Protein AF-A0A2R5LF14-F1 (afdb_monomer_lite)

pLDDT: mean 78.3, std 12.9, range [51.47, 91.38]

Structure (mmCIF, N/CA/C/O backbone):
data_AF-A0A2R5LF14-F1
#
_entry.id   AF-A0A2R5LF14-F1
#
loop_
_atom_site.group_PDB
_atom_site.id
_atom_site.type_symbol
_atom_site.label_atom_id
_atom_site.label_alt_id
_atom_site.label_comp_id
_atom_site.label_asym_id
_atom_site.label_entity_id
_atom_site.label_seq_id
_atom_site.pdbx_PDB_ins_code
_atom_site.Cartn_x
_atom_site.Cartn_y
_atom_site.Cartn_z
_atom_site.occupancy
_atom_site.B_iso_or_equiv
_atom_site.auth_seq_id
_atom_site.auth_comp_id
_atom_site.auth_asym_id
_atom_site.auth_atom_id
_atom_site.pdbx_PDB_model_num
ATOM 1 N N . MET A 1 1 ? -21.911 14.431 55.520 1.00 58.97 1 MET A N 1
ATOM 2 C CA . MET A 1 1 ? -21.053 13.947 54.413 1.00 58.97 1 MET A CA 1
ATOM 3 C C . MET A 1 1 ? -19.683 14.593 54.555 1.00 58.97 1 MET A C 1
ATOM 5 O O . MET A 1 1 ? -19.591 15.808 54.467 1.00 58.97 1 MET A O 1
ATOM 9 N N . SER A 1 2 ? -18.641 13.819 54.870 1.00 78.19 2 SER A N 1
ATOM 10 C CA . SER A 1 2 ? -17.299 14.365 55.140 1.00 78.19 2 SER A CA 1
ATOM 11 C C . SER A 1 2 ? -16.543 14.663 53.847 1.00 78.19 2 SER A C 1
ATOM 13 O O . SER A 1 2 ? -16.590 13.849 52.925 1.00 78.19 2 SER A O 1
ATOM 15 N N . ALA A 1 3 ? -15.781 15.763 53.806 1.00 82.50 3 ALA A N 1
ATOM 16 C CA . AL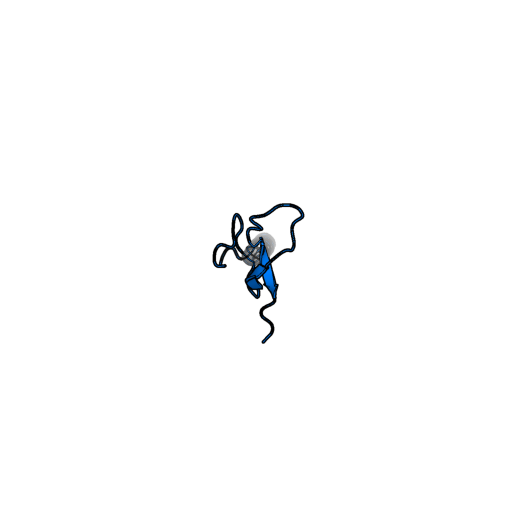A A 1 3 ? -14.995 16.205 52.642 1.00 82.50 3 ALA A CA 1
ATOM 17 C C . ALA A 1 3 ? -14.101 15.102 52.038 1.00 82.50 3 ALA A C 1
ATOM 19 O O . ALA A 1 3 ? -13.973 14.997 50.823 1.00 82.50 3 ALA A O 1
ATOM 20 N N . LYS A 1 4 ? -13.574 14.204 52.883 1.00 79.19 4 LYS A N 1
ATOM 21 C CA . LYS A 1 4 ? -12.807 13.014 52.473 1.00 79.19 4 LYS A CA 1
ATOM 22 C C . LYS A 1 4 ? -13.579 12.091 51.520 1.00 79.19 4 LYS A C 1
ATOM 24 O O . LYS A 1 4 ? -12.989 11.536 50.606 1.00 79.19 4 LYS A O 1
ATOM 29 N N . THR A 1 5 ? -14.895 11.972 51.701 1.00 83.31 5 THR A N 1
ATOM 30 C CA . THR A 1 5 ? -15.771 11.127 50.869 1.00 83.31 5 THR A CA 1
ATOM 31 C C . THR A 1 5 ? -15.971 11.742 49.489 1.00 83.31 5 THR A C 1
ATOM 33 O O . THR A 1 5 ? -15.910 11.036 48.492 1.00 83.31 5 THR A O 1
ATOM 36 N N . VAL A 1 6 ? -16.152 13.067 49.424 1.00 84.38 6 VAL A N 1
ATOM 37 C CA . VAL A 1 6 ? -16.330 13.803 48.162 1.00 84.38 6 VAL A CA 1
ATOM 38 C C . VAL A 1 6 ? -15.057 13.731 47.323 1.00 84.38 6 VAL A C 1
ATOM 40 O O . VAL A 1 6 ? -15.130 13.413 46.144 1.00 84.38 6 VAL A O 1
ATOM 43 N N . ILE A 1 7 ? -13.894 13.942 47.947 1.00 86.81 7 ILE A N 1
ATOM 44 C CA . ILE A 1 7 ? -12.585 13.879 47.278 1.00 86.81 7 ILE A CA 1
ATOM 45 C C . ILE A 1 7 ? -12.302 12.468 46.749 1.00 86.81 7 ILE A C 1
ATOM 47 O O . ILE A 1 7 ? -11.846 12.305 45.622 1.00 86.81 7 ILE A O 1
ATOM 51 N N . PHE A 1 8 ? -12.594 11.433 47.539 1.00 87.81 8 PHE A N 1
ATOM 52 C CA . PHE A 1 8 ? -12.384 10.056 47.097 1.00 87.81 8 PHE A CA 1
ATOM 53 C C . PHE A 1 8 ? -13.279 9.712 45.900 1.00 87.81 8 PHE A C 1
ATOM 55 O O . PHE A 1 8 ? -12.826 9.098 44.936 1.00 87.81 8 PHE A O 1
ATOM 62 N N . PHE A 1 9 ? -14.536 10.165 45.933 1.00 86.12 9 PHE A N 1
ATOM 63 C CA . PHE A 1 9 ? -15.505 9.913 44.872 1.00 86.12 9 PHE A CA 1
ATOM 64 C C . PHE A 1 9 ? -15.155 10.651 43.574 1.00 86.12 9 PHE A C 1
ATOM 66 O O . PHE A 1 9 ? -15.255 10.066 42.498 1.00 86.12 9 PHE A O 1
ATOM 73 N N . THR A 1 10 ? -14.691 11.903 43.656 1.00 86.88 10 THR A N 1
ATOM 74 C CA . THR A 1 10 ? -14.265 12.669 42.475 1.00 86.88 10 THR A CA 1
ATOM 75 C C . THR A 1 10 ? -13.007 12.086 41.838 1.00 86.88 10 THR A C 1
ATOM 77 O O . THR A 1 10 ? -12.960 11.958 40.617 1.00 86.88 10 THR A O 1
ATOM 80 N N . ILE A 1 11 ? -12.020 11.661 42.635 1.00 85.38 11 ILE A N 1
ATOM 81 C CA . ILE A 1 11 ? -10.806 11.000 42.125 1.00 85.38 11 ILE A CA 1
ATOM 82 C C . ILE A 1 11 ? -11.160 9.692 41.405 1.00 85.38 11 ILE A C 1
ATOM 84 O O . ILE A 1 11 ? -10.655 9.433 40.310 1.00 85.38 11 ILE A O 1
ATOM 88 N N . LEU A 1 12 ? -12.059 8.891 41.985 1.00 82.06 12 LEU A N 1
ATOM 89 C CA . LEU A 1 12 ? -12.521 7.639 41.385 1.00 82.06 12 LEU A CA 1
ATOM 90 C C . LEU A 1 12 ? -13.213 7.879 40.029 1.00 82.06 12 LEU A C 1
ATOM 92 O O . LEU A 1 12 ? -12.958 7.158 39.064 1.00 82.06 12 LEU A O 1
ATOM 96 N N . LEU A 1 13 ? -14.039 8.927 39.944 1.00 81.19 13 LEU A N 1
ATOM 97 C CA . LEU A 1 13 ? -14.745 9.329 38.723 1.00 81.19 13 LEU A CA 1
ATOM 98 C C . LEU A 1 13 ? -13.788 9.788 37.614 1.00 81.19 13 LEU A C 1
ATOM 100 O O . LEU A 1 13 ? -13.974 9.427 36.453 1.00 81.19 13 LEU A O 1
ATOM 104 N N . VAL A 1 14 ? -12.743 10.544 37.961 1.00 78.50 14 VAL A N 1
ATOM 105 C CA . VAL A 1 14 ? -11.746 11.023 36.989 1.00 78.50 14 VAL A CA 1
ATOM 106 C C . VAL A 1 14 ? -10.956 9.857 36.387 1.00 78.50 14 VAL A C 1
ATOM 108 O O . VAL A 1 14 ? -10.799 9.797 35.166 1.00 78.50 14 VAL A O 1
ATOM 111 N N . MET A 1 15 ? -10.518 8.889 37.198 1.00 71.06 15 MET A N 1
ATOM 112 C CA . MET A 1 15 ? -9.718 7.755 36.708 1.00 71.06 15 MET A CA 1
ATOM 113 C C . MET A 1 15 ? -10.504 6.796 35.801 1.00 71.06 15 MET A C 1
ATOM 115 O O . MET A 1 15 ? -9.919 6.185 34.906 1.00 71.06 15 MET A O 1
ATOM 119 N N . ALA A 1 16 ? -11.829 6.708 35.954 1.00 66.88 16 ALA A N 1
ATOM 120 C CA . ALA A 1 16 ? -12.679 5.904 35.072 1.00 66.88 16 ALA A CA 1
ATOM 121 C C . ALA A 1 16 ? -12.710 6.413 33.612 1.00 66.88 16 ALA A C 1
ATOM 123 O O . ALA A 1 16 ? -13.001 5.643 32.697 1.00 66.88 16 ALA A O 1
ATOM 124 N N . SER A 1 17 ? -12.380 7.686 33.362 1.00 64.19 17 SER A N 1
ATOM 125 C CA . SER A 1 17 ? -12.453 8.284 32.018 1.00 64.19 17 SER A CA 1
ATOM 126 C C . SER A 1 17 ? -11.259 7.957 31.102 1.00 64.19 17 SER A C 1
ATOM 128 O O . SER A 1 17 ? -11.363 8.087 29.881 1.00 64.19 17 SER A O 1
ATOM 130 N N . ALA A 1 18 ? -10.143 7.459 31.650 1.00 58.00 18 ALA A N 1
ATOM 131 C CA . ALA A 1 18 ? -8.906 7.227 30.893 1.00 58.00 18 ALA A CA 1
ATOM 132 C C . ALA A 1 18 ? -8.881 5.912 30.079 1.00 58.00 18 ALA A C 1
ATOM 134 O O . ALA A 1 18 ? -7.945 5.673 29.317 1.00 58.00 18 ALA A O 1
ATOM 135 N N . ALA A 1 19 ? -9.908 5.063 30.183 1.00 56.25 19 ALA A N 1
ATOM 136 C CA . ALA A 1 19 ? -9.945 3.750 29.528 1.00 56.25 19 ALA A CA 1
ATOM 137 C C . ALA A 1 19 ? -10.289 3.780 28.021 1.00 56.25 19 ALA A C 1
ATOM 139 O O . ALA A 1 19 ? -10.358 2.727 27.389 1.00 56.25 19 ALA A O 1
ATOM 140 N N . SER A 1 20 ? -10.517 4.958 27.425 1.00 59.16 20 SER A N 1
ATOM 141 C CA . SER A 1 20 ? -11.020 5.074 26.045 1.00 59.16 20 SER A CA 1
ATOM 142 C C . SER A 1 20 ? -10.102 5.806 25.066 1.00 59.16 20 SER A C 1
ATOM 144 O O . SER A 1 20 ? -10.507 6.056 23.930 1.00 59.16 20 SER A O 1
ATOM 146 N N . ALA A 1 21 ? -8.835 6.051 25.421 1.00 54.72 21 ALA A N 1
ATOM 147 C CA . ALA A 1 21 ? -7.817 6.416 24.436 1.00 54.72 21 ALA A CA 1
ATOM 148 C C . ALA A 1 21 ? -7.479 5.190 23.568 1.00 54.72 21 ALA A C 1
ATOM 150 O O . ALA A 1 21 ? -6.416 4.577 23.672 1.00 54.72 21 ALA A O 1
ATOM 151 N N . GLN A 1 22 ? -8.413 4.802 22.699 1.00 58.25 22 GL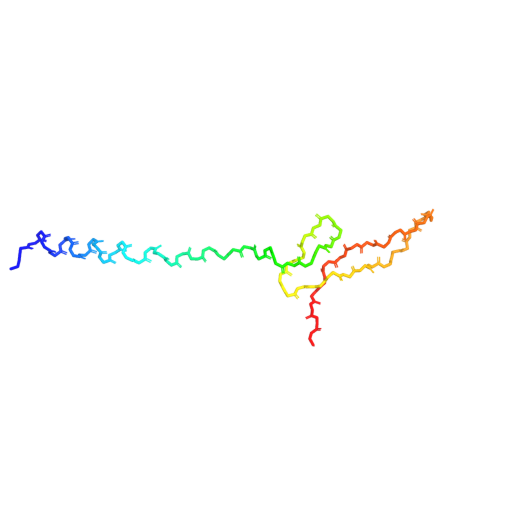N A N 1
ATOM 152 C CA . GLN A 1 22 ? -8.137 3.957 21.552 1.00 58.25 22 GLN A CA 1
ATOM 153 C C . GLN A 1 22 ? -7.273 4.786 20.607 1.00 58.25 22 GLN A C 1
ATOM 155 O O . GLN A 1 22 ? -7.756 5.389 19.651 1.00 58.25 22 GLN A O 1
ATOM 160 N N . PHE A 1 23 ? -5.971 4.824 20.903 1.00 51.47 23 PHE A N 1
ATOM 161 C CA . PHE A 1 23 ? -4.938 5.088 19.918 1.00 51.47 23 PHE A CA 1
ATOM 162 C C . PHE A 1 23 ? -5.309 4.273 18.687 1.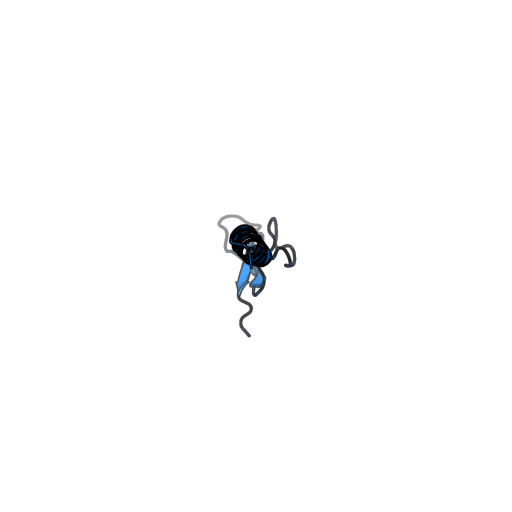00 51.47 23 PHE A C 1
ATOM 164 O O . PHE A 1 23 ? -5.312 3.040 18.741 1.00 51.47 23 PHE A O 1
ATOM 171 N N . GLY A 1 24 ? -5.725 4.960 17.623 1.00 54.41 24 GLY A N 1
ATOM 172 C CA . GLY A 1 24 ? -6.120 4.329 16.377 1.00 54.41 24 GLY A CA 1
ATOM 173 C C . GLY A 1 24 ? -5.008 3.381 15.958 1.00 54.41 24 GLY A C 1
ATOM 174 O O . GLY A 1 24 ? -3.942 3.821 15.537 1.00 54.41 24 GLY A O 1
ATOM 175 N N . ARG A 1 25 ? -5.228 2.074 16.147 1.00 56.16 25 ARG A N 1
ATOM 176 C CA . ARG A 1 25 ? -4.241 1.050 15.806 1.00 56.16 25 ARG A CA 1
ATOM 177 C C . ARG A 1 25 ? -4.017 1.182 14.302 1.00 56.16 25 ARG A C 1
ATOM 179 O O . ARG A 1 25 ? -4.985 0.990 13.560 1.00 56.16 25 ARG A O 1
ATOM 186 N N . PRO A 1 26 ? -2.804 1.519 13.828 1.00 57.97 26 PRO A N 1
ATOM 187 C CA . PRO A 1 26 ? -2.544 1.588 12.400 1.00 57.97 26 PRO A CA 1
ATOM 188 C C . PRO A 1 26 ? -2.842 0.206 11.818 1.00 57.97 26 PRO A C 1
ATOM 190 O O . PRO A 1 26 ? -2.197 -0.787 12.152 1.00 57.97 26 PRO A O 1
ATOM 193 N N . GLY A 1 27 ? -3.918 0.132 11.034 1.00 54.06 27 GLY A N 1
ATOM 194 C CA . GLY A 1 27 ? -4.541 -1.114 10.615 1.00 54.06 27 GLY A CA 1
ATOM 195 C C . GLY A 1 27 ? -3.625 -1.953 9.730 1.00 54.06 27 GLY A C 1
ATOM 196 O O . GLY A 1 27 ? -3.692 -1.859 8.508 1.00 54.06 27 GLY A O 1
ATOM 197 N N . HIS A 1 28 ? -2.829 -2.826 10.345 1.00 55.84 28 HIS A N 1
ATOM 198 C CA . HIS A 1 28 ? -2.090 -3.915 9.702 1.00 55.84 28 HIS A CA 1
ATOM 199 C C . HIS A 1 28 ? -3.046 -5.066 9.340 1.00 55.84 28 HIS A C 1
ATOM 201 O O . HIS A 1 28 ? -2.984 -6.161 9.887 1.00 55.84 28 HIS A O 1
ATOM 207 N N . GLY A 1 29 ? -3.994 -4.793 8.441 1.00 55.47 29 GLY A N 1
ATOM 208 C CA . GLY A 1 29 ? -5.015 -5.751 7.999 1.00 55.47 29 GLY A CA 1
ATOM 209 C C . GLY A 1 29 ? -5.176 -5.804 6.481 1.00 55.47 29 GLY A C 1
ATOM 210 O O . GLY A 1 29 ? -6.297 -5.942 5.997 1.00 55.47 29 GLY A O 1
ATOM 211 N N . GLY A 1 30 ? -4.088 -5.610 5.733 1.00 60.50 30 GLY A N 1
ATOM 212 C CA . GLY A 1 30 ? -4.066 -5.651 4.269 1.00 60.50 30 GLY A CA 1
ATOM 213 C C . GLY A 1 30 ? -3.337 -6.877 3.718 1.00 60.50 30 GLY A C 1
ATOM 214 O O . GLY A 1 30 ? -2.471 -7.450 4.374 1.00 60.50 30 GLY A O 1
ATOM 215 N N . ARG A 1 31 ? -3.668 -7.277 2.481 1.00 68.19 31 ARG A N 1
ATOM 216 C CA . ARG A 1 31 ? -2.879 -8.270 1.726 1.00 68.19 31 ARG A CA 1
ATOM 217 C C . ARG A 1 31 ? -1.448 -7.741 1.549 1.00 68.19 31 ARG A C 1
ATOM 219 O O . ARG A 1 31 ? -1.275 -6.545 1.303 1.00 68.19 31 ARG A O 1
ATOM 226 N N . ARG A 1 32 ? -0.440 -8.618 1.652 1.00 76.88 32 ARG A N 1
ATOM 227 C CA . ARG A 1 32 ? 0.955 -8.254 1.350 1.00 76.88 32 ARG A CA 1
ATOM 228 C C . ARG A 1 32 ? 1.065 -7.749 -0.092 1.00 76.88 32 ARG A C 1
ATOM 230 O O . ARG A 1 32 ? 0.453 -8.311 -1.000 1.00 76.88 32 ARG A O 1
ATOM 237 N N . CYS A 1 33 ? 1.839 -6.689 -0.275 1.00 86.62 33 CYS A N 1
ATOM 238 C CA . CYS A 1 33 ? 2.112 -6.041 -1.548 1.00 86.62 33 CYS A CA 1
ATOM 239 C C . CYS A 1 33 ? 3.621 -5.815 -1.651 1.00 86.62 33 CYS A C 1
ATOM 241 O O . CYS A 1 33 ? 4.155 -4.864 -1.080 1.00 86.62 33 CYS A O 1
ATOM 243 N N . GLY A 1 34 ? 4.325 -6.745 -2.301 1.00 86.25 34 GLY A N 1
ATOM 244 C CA . GLY A 1 34 ? 5.783 -6.820 -2.203 1.00 86.25 34 GLY A CA 1
ATOM 245 C C . GLY A 1 34 ? 6.238 -6.955 -0.746 1.00 86.25 34 GLY A C 1
ATOM 246 O O . GLY A 1 34 ? 5.788 -7.852 -0.032 1.00 86.25 34 GLY A O 1
ATOM 247 N N . ASN A 1 35 ? 7.082 -6.021 -0.302 1.00 86.38 35 ASN A N 1
ATOM 248 C CA . ASN A 1 35 ? 7.682 -6.020 1.036 1.00 86.38 35 ASN A CA 1
ATOM 249 C C . ASN A 1 35 ? 6.843 -5.289 2.101 1.00 86.38 35 ASN A C 1
ATOM 251 O O . ASN A 1 35 ? 7.276 -5.199 3.246 1.00 86.38 35 ASN A O 1
ATOM 255 N N . GLN A 1 36 ? 5.658 -4.769 1.755 1.00 86.19 36 GLN A N 1
ATOM 256 C CA . GLN A 1 36 ? 4.819 -4.000 2.682 1.00 86.19 36 GLN A CA 1
ATOM 257 C C . GLN A 1 36 ? 3.373 -4.499 2.746 1.00 86.19 36 GLN A C 1
ATOM 259 O O . GLN A 1 36 ? 2.873 -5.175 1.845 1.00 86.19 36 GLN A O 1
ATOM 264 N N . ILE A 1 37 ? 2.677 -4.143 3.826 1.00 86.56 37 ILE A N 1
ATOM 265 C CA . ILE A 1 37 ? 1.237 -4.362 3.985 1.00 86.56 37 ILE A CA 1
ATOM 266 C C . ILE A 1 37 ? 0.516 -3.069 3.616 1.00 86.56 37 ILE A C 1
ATOM 268 O O . ILE A 1 37 ? 0.779 -2.018 4.193 1.00 86.56 37 ILE A O 1
ATOM 272 N N . CYS A 1 38 ? -0.408 -3.148 2.659 1.00 86.00 38 CYS A N 1
ATOM 273 C CA . CYS A 1 38 ? -1.194 -1.983 2.274 1.00 86.00 38 CYS A CA 1
ATOM 274 C C . CYS A 1 38 ? -2.183 -1.577 3.389 1.00 86.00 38 CYS A C 1
ATOM 276 O O . CYS A 1 38 ? -2.817 -2.457 3.984 1.00 86.00 38 CYS A O 1
ATOM 278 N N . PRO A 1 39 ? -2.378 -0.270 3.648 1.00 83.06 39 PRO A N 1
ATOM 279 C CA . PRO A 1 39 ? -3.346 0.206 4.633 1.00 83.06 39 PRO A CA 1
ATOM 280 C C . PRO A 1 39 ? -4.791 -0.131 4.228 1.00 83.06 39 PRO A C 1
ATOM 282 O O . PRO A 1 39 ? -5.104 -0.341 3.049 1.00 83.06 39 PRO A O 1
ATOM 285 N N . ARG A 1 40 ? -5.708 -0.161 5.206 1.00 80.50 40 ARG A N 1
ATOM 286 C CA . ARG A 1 40 ? -7.146 -0.353 4.935 1.00 80.50 40 ARG A CA 1
ATOM 287 C C . ARG A 1 40 ? -7.666 0.721 3.969 1.00 80.50 40 ARG A C 1
ATOM 289 O O . ARG A 1 40 ? -7.214 1.856 3.993 1.00 80.50 40 ARG A O 1
ATOM 296 N N . GLY A 1 41 ? -8.598 0.339 3.095 1.00 83.62 41 GLY A N 1
ATOM 297 C CA . GLY A 1 41 ? -9.121 1.217 2.037 1.00 83.62 41 GLY A CA 1
ATOM 298 C C . GLY A 1 41 ? -8.266 1.264 0.764 1.00 83.62 41 GLY A C 1
ATOM 299 O O . GLY A 1 41 ? -8.691 1.833 -0.239 1.00 83.62 41 GLY A O 1
ATOM 300 N N . THR A 1 42 ? -7.103 0.605 0.749 1.00 86.31 42 THR A N 1
ATOM 301 C CA . THR A 1 42 ? -6.267 0.469 -0.453 1.00 86.31 42 THR A CA 1
ATOM 302 C C . THR A 1 42 ? -6.243 -0.975 -0.976 1.00 86.31 42 THR A C 1
ATOM 304 O O . THR A 1 42 ? -6.718 -1.922 -0.330 1.00 86.31 42 THR A O 1
ATOM 307 N N . ARG A 1 43 ? -5.766 -1.157 -2.209 1.00 87.75 43 ARG A N 1
ATOM 308 C CA . ARG A 1 43 ? -5.523 -2.456 -2.845 1.00 87.75 43 ARG A CA 1
ATOM 309 C C . ARG A 1 43 ? -4.126 -2.486 -3.455 1.00 87.75 43 ARG A C 1
ATOM 311 O O . ARG A 1 43 ? -3.646 -1.474 -3.950 1.00 87.75 43 ARG A O 1
ATOM 318 N N . CYS A 1 44 ? -3.508 -3.662 -3.439 1.00 89.50 44 CYS A N 1
ATOM 319 C CA . CYS A 1 44 ? -2.239 -3.888 -4.116 1.00 89.50 44 CYS A CA 1
ATOM 320 C C . CYS A 1 44 ? -2.468 -4.017 -5.622 1.00 89.50 44 CYS A C 1
ATOM 322 O O . CYS A 1 44 ? -3.287 -4.836 -6.050 1.00 89.50 44 CYS A O 1
ATOM 324 N N . VAL A 1 45 ? -1.747 -3.226 -6.410 1.00 90.75 45 VAL A N 1
ATOM 325 C CA . VAL A 1 45 ? -1.720 -3.305 -7.871 1.00 90.75 45 VAL A CA 1
ATOM 326 C C . VAL A 1 45 ? -0.266 -3.360 -8.318 1.00 90.75 45 VAL A C 1
ATOM 328 O O . VAL A 1 45 ? 0.561 -2.575 -7.866 1.00 90.75 45 VAL A O 1
ATOM 331 N N . TYR A 1 46 ? 0.040 -4.301 -9.205 1.00 90.69 46 TYR A N 1
ATOM 332 C CA . TYR A 1 46 ? 1.352 -4.426 -9.826 1.00 90.69 46 TYR A CA 1
ATOM 333 C C . TYR A 1 46 ? 1.381 -3.572 -11.087 1.00 90.69 46 TYR A C 1
ATOM 335 O O . TYR A 1 46 ? 0.739 -3.902 -12.087 1.00 90.69 46 TYR A O 1
ATOM 343 N N . GLN A 1 47 ? 2.086 -2.449 -11.020 1.00 89.31 47 GLN A N 1
ATOM 344 C CA . GLN A 1 47 ? 2.157 -1.500 -12.118 1.00 89.31 47 GLN A CA 1
ATOM 345 C C . GLN A 1 47 ? 3.297 -1.893 -13.058 1.00 89.31 47 GLN A C 1
ATOM 347 O O . GLN A 1 47 ? 4.438 -2.085 -12.631 1.00 89.31 47 GLN A O 1
ATOM 352 N N . ARG A 1 48 ? 2.982 -2.058 -14.347 1.00 89.25 48 ARG A N 1
ATOM 353 C CA . ARG A 1 48 ? 4.001 -2.304 -15.371 1.00 89.25 48 ARG A CA 1
ATOM 354 C C . ARG A 1 48 ? 4.756 -1.006 -15.619 1.00 89.25 48 ARG A C 1
ATOM 356 O O . ARG A 1 48 ? 4.138 0.018 -15.893 1.00 89.25 48 ARG A O 1
ATOM 363 N N . VAL A 1 49 ? 6.077 -1.071 -15.519 1.00 87.00 49 VAL A N 1
ATOM 364 C CA . VAL A 1 49 ? 6.964 0.072 -15.731 1.00 87.00 49 VAL A CA 1
ATOM 365 C C . VAL A 1 49 ? 7.780 -0.123 -16.998 1.00 87.00 49 VAL A C 1
ATOM 367 O O . VAL A 1 49 ? 8.144 -1.248 -17.344 1.00 87.00 49 VAL A O 1
ATOM 370 N N . VAL A 1 50 ? 8.071 0.982 -17.682 1.00 88.69 50 VAL A N 1
ATOM 371 C CA . VAL A 1 50 ? 9.047 1.005 -18.771 1.00 88.69 50 VAL A CA 1
ATOM 372 C C . VAL A 1 50 ? 10.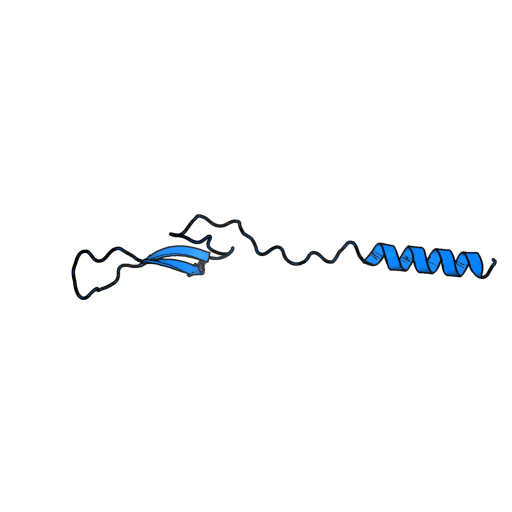410 1.234 -18.139 1.00 88.69 50 VAL A C 1
ATOM 374 O O . VAL A 1 50 ? 10.639 2.254 -17.494 1.00 88.69 50 VAL A O 1
ATOM 377 N N . CYS A 1 51 ? 11.296 0.259 -18.283 1.00 86.69 51 CYS A N 1
ATOM 378 C CA . CYS A 1 51 ? 12.653 0.321 -17.768 1.00 86.69 51 CYS A CA 1
ATOM 379 C C . CYS A 1 51 ? 13.656 0.347 -18.928 1.00 86.69 51 CYS A C 1
ATOM 381 O O . CYS A 1 51 ? 13.369 -0.131 -20.022 1.00 86.69 51 CYS A O 1
ATOM 383 N N . ILE A 1 52 ? 14.840 0.917 -18.688 1.00 90.31 52 ILE A N 1
ATOM 384 C CA . ILE A 1 52 ? 15.874 1.125 -19.718 1.00 90.31 52 ILE A CA 1
ATOM 385 C C . ILE A 1 52 ? 16.448 -0.214 -20.218 1.00 90.31 52 ILE A C 1
ATOM 387 O O . ILE A 1 52 ? 16.852 -0.328 -21.372 1.00 90.31 52 ILE A O 1
ATOM 391 N N . ARG A 1 53 ? 16.494 -1.237 -19.351 1.00 88.50 53 ARG A N 1
ATOM 392 C CA . ARG A 1 53 ? 17.025 -2.575 -19.654 1.00 88.50 53 ARG A CA 1
ATOM 393 C C . ARG A 1 53 ? 16.073 -3.653 -19.149 1.00 88.50 53 ARG A C 1
ATOM 395 O O . ARG A 1 53 ? 15.758 -3.674 -17.966 1.00 88.50 53 ARG A O 1
ATOM 402 N N . ALA A 1 54 ? 15.649 -4.546 -20.037 1.00 87.19 54 ALA A N 1
ATOM 403 C CA . ALA A 1 54 ? 14.772 -5.668 -19.715 1.00 87.19 54 ALA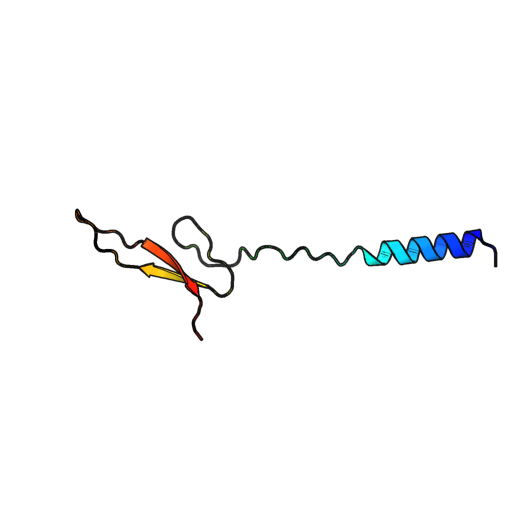 A CA 1
ATOM 404 C C . ALA A 1 54 ? 15.501 -6.770 -18.910 1.00 87.19 54 ALA A C 1
ATOM 406 O O . ALA A 1 54 ? 16.717 -6.916 -19.058 1.00 87.19 54 ALA A O 1
ATOM 407 N N . PRO A 1 55 ? 14.775 -7.582 -18.113 1.00 86.00 55 PRO A N 1
ATOM 408 C CA . PRO A 1 55 ? 13.322 -7.569 -17.901 1.00 86.00 55 PRO A CA 1
ATOM 409 C C . PRO A 1 55 ? 12.865 -6.455 -16.946 1.00 86.00 55 PRO A C 1
ATOM 411 O O . PRO A 1 55 ? 13.540 -6.159 -15.968 1.00 86.00 55 PRO A O 1
ATOM 414 N N . CYS A 1 56 ? 11.695 -5.861 -17.212 1.00 88.75 56 CYS A N 1
ATOM 415 C CA . CYS A 1 56 ? 11.076 -4.859 -16.337 1.00 88.75 56 CYS A CA 1
ATOM 416 C C . CYS A 1 56 ? 10.100 -5.540 -15.365 1.00 88.75 56 CYS A C 1
ATOM 418 O O . CYS A 1 56 ? 8.945 -5.773 -15.741 1.00 88.75 56 CYS A O 1
ATOM 420 N N . PRO A 1 57 ? 10.518 -5.899 -14.137 1.00 88.56 57 PRO A N 1
ATOM 421 C CA . PRO A 1 57 ? 9.595 -6.456 -13.163 1.00 88.56 57 PRO A CA 1
ATOM 422 C C . PRO A 1 57 ? 8.533 -5.409 -12.797 1.00 88.56 57 PRO A C 1
ATOM 424 O O . PRO A 1 57 ? 8.845 -4.222 -12.660 1.00 88.56 57 PRO A O 1
ATOM 427 N N . PRO A 1 58 ? 7.266 -5.816 -12.640 1.00 89.06 58 PRO A N 1
ATOM 428 C CA . PRO A 1 58 ? 6.218 -4.894 -12.243 1.00 89.06 58 PRO A CA 1
ATOM 429 C C . PRO A 1 58 ? 6.406 -4.452 -10.788 1.00 89.06 58 PRO A C 1
ATOM 431 O O . PRO A 1 58 ? 6.758 -5.253 -9.919 1.00 89.06 58 PRO A O 1
ATOM 434 N N . ILE A 1 59 ? 6.124 -3.180 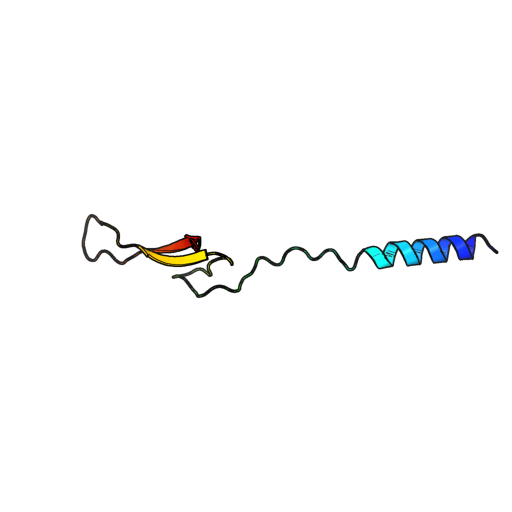-10.510 1.00 90.94 59 ILE A N 1
ATOM 435 C CA . ILE A 1 59 ? 6.323 -2.591 -9.183 1.00 90.94 59 ILE A CA 1
ATOM 436 C C . ILE A 1 59 ? 5.019 -2.691 -8.375 1.00 90.94 59 ILE A C 1
ATOM 438 O O . ILE A 1 59 ? 3.973 -2.241 -8.855 1.00 90.94 59 ILE A O 1
ATOM 442 N N . PRO A 1 60 ? 5.041 -3.266 -7.158 1.00 91.38 60 PRO A N 1
ATOM 443 C CA . PRO A 1 60 ? 3.876 -3.293 -6.283 1.00 91.38 60 PRO A CA 1
ATOM 444 C C . PRO A 1 60 ? 3.567 -1.891 -5.746 1.00 91.38 60 PRO A C 1
ATOM 446 O O . PRO A 1 60 ? 4.407 -1.261 -5.106 1.00 91.38 60 PRO A O 1
ATOM 449 N N . GLN A 1 61 ? 2.340 -1.417 -5.954 1.00 90.00 61 GLN A N 1
ATOM 450 C CA . GLN A 1 61 ? 1.845 -0.152 -5.415 1.00 90.00 61 GLN A CA 1
ATOM 451 C C . GLN A 1 61 ? 0.498 -0.336 -4.710 1.00 90.00 61 GLN A C 1
ATOM 453 O O . GLN A 1 61 ? -0.399 -1.027 -5.199 1.00 90.00 61 GLN A O 1
ATOM 458 N N . CYS A 1 62 ? 0.337 0.315 -3.557 1.00 89.69 62 CYS A N 1
ATOM 459 C CA . CYS A 1 62 ? -0.939 0.387 -2.852 1.00 89.69 62 CYS A CA 1
ATOM 460 C C . CYS A 1 62 ? -1.744 1.571 -3.398 1.00 89.69 62 CYS A C 1
ATOM 462 O O . CYS A 1 62 ? -1.379 2.722 -3.175 1.00 89.69 62 CYS A O 1
ATOM 464 N N . VAL A 1 63 ? -2.845 1.297 -4.095 1.00 89.50 63 VAL A N 1
ATOM 465 C CA . VAL A 1 63 ? -3.733 2.331 -4.650 1.00 89.50 63 VAL A CA 1
ATOM 466 C C . VAL A 1 63 ? -5.071 2.354 -3.907 1.00 89.50 63 VAL A C 1
ATOM 468 O O . VAL A 1 63 ? -5.523 1.296 -3.457 1.00 89.50 63 VAL A O 1
ATOM 471 N N . PRO A 1 64 ? -5.746 3.509 -3.772 1.00 88.56 64 PRO A N 1
ATOM 472 C CA . PRO A 1 64 ? -7.084 3.571 -3.190 1.00 88.56 64 PRO A CA 1
ATOM 473 C C . PRO A 1 64 ? -8.050 2.633 -3.918 1.00 88.56 64 PRO A C 1
ATOM 475 O O . PRO A 1 64 ? -8.019 2.522 -5.150 1.00 88.56 64 PRO A O 1
ATOM 478 N N . ARG A 1 65 ? -8.926 1.955 -3.171 1.00 83.12 65 ARG A N 1
ATOM 479 C CA . ARG A 1 65 ? -10.058 1.247 -3.772 1.00 83.12 65 ARG A CA 1
ATOM 480 C C . ARG A 1 65 ? -11.048 2.304 -4.246 1.00 83.12 65 ARG A C 1
ATOM 482 O O . ARG A 1 65 ? -11.829 2.804 -3.448 1.00 83.12 65 ARG A O 1
ATOM 489 N N . ARG A 1 66 ? -10.963 2.694 -5.520 1.00 74.00 66 ARG A N 1
ATOM 490 C CA . ARG A 1 66 ? -12.039 3.467 -6.144 1.00 74.00 66 ARG A CA 1
ATOM 491 C C . ARG A 1 66 ? -13.268 2.559 -6.188 1.00 74.00 66 ARG A C 1
ATOM 493 O O . ARG A 1 66 ? -13.159 1.443 -6.698 1.00 74.00 66 ARG A O 1
ATOM 500 N N . PHE A 1 67 ? -14.319 3.006 -5.513 1.00 58.84 67 PHE A N 1
ATOM 501 C CA . PHE A 1 67 ? -15.612 2.344 -5.398 1.00 58.84 67 PHE A CA 1
ATOM 502 C C . PHE A 1 67 ? -16.489 2.755 -6.576 1.00 58.84 67 PHE A C 1
ATOM 504 O O . PHE A 1 67 ? -16.360 3.932 -6.988 1.00 58.84 67 PHE A O 1
#

Foldseek 3Di:
DDPVVVVVVVVVVVVVPPPPPPPPDQDQPADDFPPDGAGPQWHWDFAFDDDPDDDGGTHIDTGGPPD

Secondary structure (DSSP, 8-state):
--HHHHHHHHHHHHHHGGGG---------S-EETTEEPPTTEEEEEE----SSS--PPEEEEEE---

Radius of gyration: 25.58 Å; chains: 1; bounding box: 38×24×75 Å

Organism: NCBI:txid34597

Sequence (67 aa):
MSAKTVIFFTILLVMASAASAQFGRPGHGGRRCGNQICPRGTRCVYQRVVCIRAPCPPIPQCVPRRF